Protein AF-A0A529ZL18-F1 (afdb_monomer_lite)

Sequence (57 aa):
MDSPQNLVLKDPEPRIHPTAELKGCKLGRYASIGERVILREVSVGDFSYFERHSEAI

Radius of gyration: 13.8 Å; chains: 1; bounding box: 47×23×20 Å

Structure (mmCIF, N/CA/C/O backbone):
data_AF-A0A529ZL18-F1
#
_entry.id   AF-A0A529ZL18-F1
#
loop_
_atom_site.group_PDB
_atom_site.id
_atom_site.type_symbol
_atom_site.label_atom_id
_atom_site.label_alt_id
_atom_site.label_comp_id
_atom_site.label_asym_id
_atom_site.label_entity_id
_atom_site.label_seq_id
_atom_site.pdbx_PDB_ins_code
_atom_site.Cartn_x
_atom_site.Cartn_y
_atom_site.Cartn_z
_atom_site.occupancy
_atom_site.B_iso_or_equiv
_atom_site.auth_seq_id
_atom_site.auth_comp_id
_atom_site.auth_asym_id
_atom_site.auth_atom_id
_atom_site.pdbx_PDB_model_num
ATOM 1 N N . MET A 1 1 ? 35.573 -1.476 -4.077 1.00 46.09 1 MET A N 1
ATOM 2 C CA . MET A 1 1 ? 34.741 -2.546 -4.658 1.00 46.09 1 MET A CA 1
ATOM 3 C C . MET A 1 1 ? 33.622 -2.789 -3.667 1.00 46.09 1 MET A C 1
ATOM 5 O O . MET A 1 1 ? 33.850 -3.486 -2.689 1.00 46.09 1 MET A O 1
ATOM 9 N N . ASP A 1 2 ? 32.477 -2.131 -3.846 1.00 59.53 2 ASP A N 1
ATOM 10 C CA . ASP A 1 2 ? 31.275 -2.478 -3.085 1.00 59.53 2 ASP A CA 1
ATOM 11 C C . ASP A 1 2 ? 30.825 -3.858 -3.559 1.00 59.53 2 ASP A C 1
ATOM 13 O O . ASP A 1 2 ? 30.357 -4.026 -4.685 1.00 59.53 2 ASP A O 1
ATOM 17 N N . SER A 1 3 ? 31.081 -4.873 -2.738 1.00 59.53 3 SER A N 1
ATOM 18 C CA . SER A 1 3 ? 30.665 -6.242 -3.015 1.00 59.53 3 SER A CA 1
ATOM 19 C C . SER A 1 3 ? 29.130 -6.300 -3.037 1.00 59.53 3 SER A C 1
ATOM 21 O O . SER A 1 3 ? 28.512 -6.006 -2.015 1.00 59.53 3 SER A O 1
ATOM 23 N N . PRO A 1 4 ? 28.481 -6.740 -4.132 1.00 60.53 4 PRO A N 1
ATOM 24 C CA . PRO A 1 4 ? 27.015 -6.819 -4.250 1.00 60.53 4 PRO A CA 1
ATOM 25 C C . PRO A 1 4 ? 26.362 -7.901 -3.359 1.00 60.53 4 PRO A C 1
ATOM 27 O O . PRO A 1 4 ? 25.211 -8.276 -3.559 1.00 60.53 4 PRO A O 1
ATOM 30 N N . GLN A 1 5 ? 27.086 -8.429 -2.372 1.00 59.88 5 GLN A N 1
ATOM 31 C CA . GLN A 1 5 ? 26.755 -9.653 -1.640 1.00 59.88 5 GLN A CA 1
ATOM 32 C C . GLN A 1 5 ? 25.758 -9.456 -0.484 1.00 59.88 5 GLN A C 1
ATOM 34 O O . GLN A 1 5 ? 25.421 -10.428 0.181 1.00 59.88 5 GLN A O 1
ATOM 39 N N . ASN A 1 6 ? 25.253 -8.238 -0.252 1.00 62.50 6 ASN A N 1
ATOM 40 C CA . ASN A 1 6 ? 24.254 -7.967 0.792 1.00 62.50 6 ASN A CA 1
ATOM 41 C C . ASN A 1 6 ? 23.057 -7.136 0.294 1.00 62.50 6 ASN A C 1
ATOM 43 O O . ASN A 1 6 ? 22.561 -6.243 0.981 1.00 62.50 6 ASN A O 1
ATOM 47 N N . LEU A 1 7 ? 22.592 -7.404 -0.928 1.00 68.56 7 LEU A N 1
ATOM 48 C CA . LEU A 1 7 ? 21.309 -6.882 -1.395 1.00 68.56 7 LEU A CA 1
ATOM 49 C C . LEU A 1 7 ? 20.183 -7.583 -0.626 1.00 68.56 7 LEU A C 1
ATOM 51 O O . LEU A 1 7 ? 19.719 -8.654 -1.013 1.00 68.56 7 LEU A O 1
ATOM 55 N N . VAL A 1 8 ? 19.741 -6.973 0.475 1.00 72.12 8 VAL A N 1
ATOM 56 C CA . VAL A 1 8 ? 18.497 -7.370 1.138 1.00 72.12 8 VAL A CA 1
ATOM 57 C C . VAL A 1 8 ? 17.356 -7.016 0.192 1.00 72.12 8 VAL A C 1
ATOM 59 O O . VAL A 1 8 ? 17.035 -5.841 -0.008 1.00 72.12 8 VAL A O 1
ATOM 62 N N . LEU A 1 9 ? 16.764 -8.037 -0.427 1.00 69.94 9 LEU A N 1
ATOM 63 C CA . LEU A 1 9 ? 15.539 -7.866 -1.194 1.00 69.94 9 LEU A CA 1
ATOM 64 C C . LEU A 1 9 ? 14.478 -7.309 -0.244 1.00 69.94 9 LEU A C 1
ATOM 66 O O . LEU A 1 9 ? 14.230 -7.873 0.822 1.00 69.94 9 LEU A O 1
ATOM 70 N N . LYS A 1 10 ? 13.885 -6.167 -0.607 1.00 75.56 10 LYS A N 1
ATOM 71 C CA . LYS A 1 10 ? 12.754 -5.626 0.150 1.00 75.56 10 LYS A CA 1
ATOM 72 C C . LYS A 1 10 ? 11.623 -6.652 0.139 1.00 75.56 10 LYS A C 1
ATOM 74 O O . LYS A 1 10 ? 11.445 -7.360 -0.852 1.00 75.56 10 LYS A O 1
ATOM 79 N N . ASP A 1 11 ? 10.874 -6.705 1.232 1.00 85.69 11 ASP A N 1
ATOM 80 C CA . ASP A 1 11 ? 9.638 -7.477 1.296 1.00 85.69 11 ASP A CA 1
ATOM 81 C C . ASP A 1 11 ? 8.685 -6.998 0.178 1.00 85.69 11 ASP A C 1
ATOM 83 O O . ASP A 1 11 ? 8.499 -5.781 0.037 1.00 85.69 11 ASP A O 1
ATOM 87 N N . PRO A 1 12 ? 8.154 -7.899 -0.673 1.00 92.88 12 PRO A N 1
ATOM 88 C CA . PRO A 1 12 ? 7.162 -7.541 -1.681 1.00 92.88 12 PRO A CA 1
ATOM 89 C C . PRO A 1 12 ? 5.823 -7.096 -1.092 1.00 92.88 12 PRO A C 1
ATOM 91 O O . PRO A 1 12 ? 5.048 -6.483 -1.827 1.00 92.88 12 PRO A O 1
ATOM 94 N N . GLU A 1 13 ? 5.542 -7.371 0.182 1.00 96.38 13 GLU A N 1
ATOM 95 C CA . GLU A 1 13 ? 4.289 -6.983 0.822 1.00 96.38 13 GLU A CA 1
ATOM 96 C C . GLU A 1 13 ? 4.148 -5.447 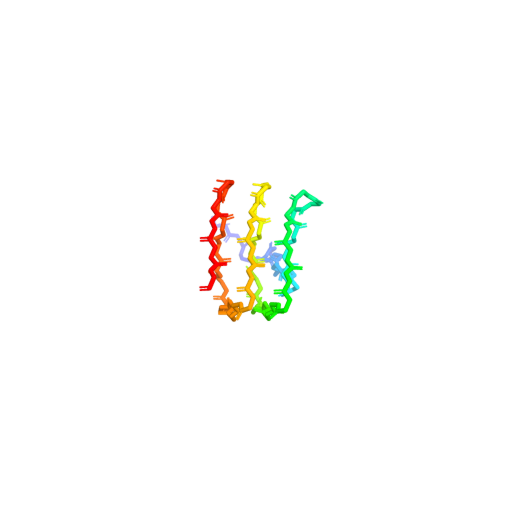0.888 1.00 96.38 13 GLU A C 1
ATOM 98 O O . GLU A 1 13 ? 5.090 -4.741 1.280 1.00 96.38 13 GLU A O 1
ATOM 103 N N . PRO A 1 14 ? 2.988 -4.884 0.498 1.00 97.31 14 PRO A N 1
ATOM 104 C CA . PRO A 1 14 ? 2.724 -3.464 0.653 1.00 97.31 14 PRO A CA 1
ATOM 105 C C . PRO A 1 14 ? 2.818 -3.028 2.119 1.00 97.31 14 PRO A C 1
ATOM 107 O O . PRO A 1 14 ? 2.322 -3.681 3.035 1.00 97.31 14 PRO A O 1
ATOM 110 N N . ARG A 1 15 ? 3.417 -1.859 2.347 1.00 97.06 15 ARG A N 1
ATOM 111 C CA . ARG A 1 15 ? 3.554 -1.274 3.685 1.00 97.06 15 ARG A CA 1
ATOM 112 C C . ARG A 1 15 ? 2.506 -0.200 3.889 1.00 97.06 15 ARG A C 1
ATOM 114 O O . ARG A 1 15 ? 2.448 0.755 3.118 1.00 97.06 15 ARG A O 1
ATOM 121 N N . ILE A 1 16 ? 1.717 -0.334 4.947 1.00 98.31 16 ILE A N 1
ATOM 122 C CA . ILE A 1 16 ? 0.618 0.579 5.257 1.00 98.31 16 ILE A CA 1
ATOM 123 C C . ILE A 1 16 ? 0.903 1.242 6.599 1.00 98.31 16 ILE A C 1
ATOM 125 O O . ILE A 1 16 ? 1.072 0.560 7.610 1.00 98.31 16 ILE A O 1
ATOM 129 N N . HIS A 1 17 ? 0.976 2.573 6.621 1.00 98.56 17 HIS A N 1
ATOM 130 C CA . HIS A 1 17 ? 1.074 3.297 7.881 1.00 98.56 17 HIS A CA 1
ATOM 131 C C . HIS A 1 17 ? -0.207 3.080 8.714 1.00 98.56 17 HIS A C 1
ATOM 133 O O . HIS A 1 17 ? -1.299 3.176 8.156 1.00 98.56 17 HIS A O 1
ATOM 139 N N . PRO A 1 18 ? -0.128 2.869 10.043 1.00 98.38 18 PRO A N 1
ATOM 140 C CA . PRO A 1 18 ? -1.303 2.568 10.876 1.00 98.38 18 PRO A CA 1
ATOM 141 C C . PRO A 1 18 ? -2.409 3.632 10.884 1.00 98.38 18 PRO A C 1
ATOM 143 O O . PRO A 1 18 ? -3.528 3.353 11.296 1.00 98.38 18 PRO A O 1
ATOM 146 N N . THR A 1 19 ? -2.091 4.861 10.474 1.00 98.56 19 THR A N 1
ATOM 147 C CA . THR A 1 19 ? -3.051 5.975 10.384 1.00 98.56 19 THR A CA 1
ATOM 148 C C . THR A 1 19 ? -3.661 6.151 8.994 1.00 98.56 19 THR A C 1
ATOM 150 O O . THR A 1 19 ? -4.403 7.107 8.790 1.00 98.56 19 THR A O 1
ATOM 153 N N . ALA A 1 20 ? -3.314 5.301 8.026 1.00 98.56 20 ALA A N 1
ATOM 154 C CA . ALA A 1 20 ? -3.922 5.328 6.705 1.00 98.56 20 ALA A CA 1
ATOM 155 C C . ALA A 1 20 ? -5.308 4.667 6.730 1.00 98.56 20 ALA A C 1
ATOM 157 O O . ALA A 1 20 ? -5.520 3.661 7.408 1.00 98.56 20 ALA A O 1
ATOM 158 N N .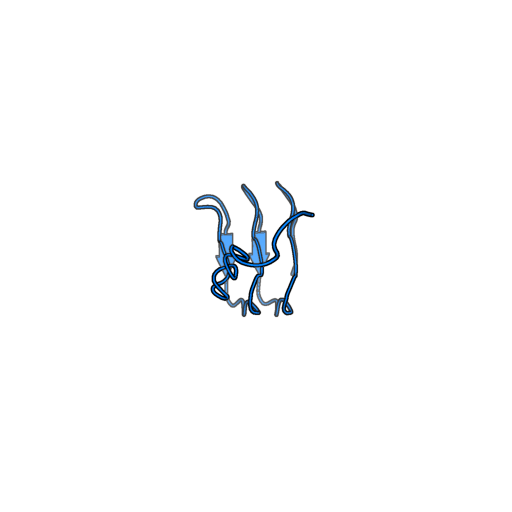 GLU A 1 21 ? -6.239 5.208 5.949 1.00 98.50 21 GLU A N 1
ATOM 159 C CA . GLU A 1 21 ? -7.585 4.666 5.783 1.00 98.50 21 GLU A CA 1
ATOM 160 C C . GLU A 1 21 ? -7.736 4.072 4.385 1.00 98.50 21 GLU A C 1
ATOM 162 O O . GLU A 1 21 ? -7.651 4.781 3.383 1.00 98.50 21 GLU A O 1
ATOM 167 N N . LEU A 1 22 ? -7.965 2.760 4.309 1.00 98.44 22 LEU A N 1
ATOM 168 C CA . LEU A 1 22 ? -8.165 2.049 3.049 1.00 98.44 22 LEU A CA 1
ATOM 169 C C . LEU A 1 22 ? -9.550 1.408 3.037 1.00 98.44 22 LEU A C 1
ATOM 171 O O . LEU A 1 22 ? -9.899 0.634 3.930 1.00 98.44 22 LEU A O 1
ATOM 175 N N . LYS A 1 23 ? -10.331 1.684 1.990 1.00 98.31 23 LYS A N 1
ATOM 176 C CA . LYS A 1 23 ? -11.639 1.056 1.774 1.00 98.31 23 LYS A CA 1
ATOM 177 C C . LYS A 1 23 ? -11.734 0.509 0.357 1.00 98.31 23 LYS A C 1
ATOM 179 O O . LYS A 1 23 ? -11.610 1.263 -0.597 1.00 98.31 23 LYS A O 1
ATOM 184 N N . GLY A 1 24 ? -11.966 -0.797 0.217 1.00 97.88 24 GLY A N 1
ATOM 185 C CA . GLY A 1 24 ? -12.168 -1.431 -1.094 1.00 97.88 24 GLY A CA 1
ATOM 186 C C . GLY A 1 24 ? -10.956 -1.358 -2.032 1.00 97.88 24 GLY A C 1
ATOM 187 O O . GLY A 1 24 ? -11.132 -1.344 -3.243 1.00 97.88 24 GLY A O 1
ATOM 188 N N . CYS A 1 25 ? -9.740 -1.270 -1.487 1.00 98.25 25 CYS A N 1
ATOM 189 C CA . CYS A 1 25 ? -8.523 -1.060 -2.271 1.00 98.25 25 CYS A CA 1
ATOM 190 C C . CYS A 1 25 ? -7.795 -2.371 -2.596 1.00 98.25 25 CYS A C 1
ATOM 192 O O . CYS A 1 25 ? -7.841 -3.329 -1.823 1.00 98.25 25 CYS A O 1
ATOM 194 N N . LYS A 1 26 ? -7.055 -2.378 -3.709 1.00 98.12 26 LYS A N 1
ATOM 195 C CA . LYS A 1 26 ? -6.069 -3.417 -4.048 1.00 98.12 26 LYS A CA 1
ATOM 196 C C . LYS A 1 26 ? -4.687 -2.789 -4.108 1.00 98.12 26 LYS A C 1
ATOM 198 O O . LYS A 1 26 ? -4.522 -1.767 -4.767 1.00 98.12 26 LYS A O 1
ATOM 203 N N . LEU A 1 27 ? -3.710 -3.395 -3.441 1.00 98.25 27 LEU A N 1
ATOM 204 C CA . LEU A 1 27 ? -2.338 -2.896 -3.413 1.00 98.25 27 LEU A CA 1
ATOM 205 C C . LEU A 1 27 ? -1.408 -3.848 -4.163 1.00 98.25 27 LEU A C 1
ATOM 207 O O . LEU A 1 27 ? -1.419 -5.053 -3.918 1.00 98.25 27 LEU A O 1
ATOM 211 N N . GLY A 1 28 ? -0.615 -3.287 -5.072 1.00 97.81 28 GLY A N 1
ATOM 212 C CA . GLY A 1 28 ? 0.490 -3.968 -5.728 1.00 97.81 28 GLY A CA 1
ATOM 213 C C . GLY A 1 28 ? 1.684 -4.168 -4.797 1.00 97.81 28 GLY A C 1
ATOM 214 O O . GLY A 1 28 ? 1.766 -3.609 -3.698 1.00 97.81 28 GLY A O 1
ATOM 215 N N . ARG A 1 29 ? 2.640 -4.969 -5.261 1.00 97.19 29 ARG A N 1
ATOM 216 C CA . ARG A 1 29 ? 3.859 -5.285 -4.514 1.00 97.19 29 ARG A CA 1
ATOM 217 C C . ARG A 1 29 ? 4.714 -4.046 -4.325 1.00 97.19 29 ARG A C 1
ATOM 219 O O . ARG A 1 29 ? 4.780 -3.175 -5.194 1.00 97.19 29 ARG A O 1
ATOM 226 N N . TYR A 1 30 ? 5.425 -3.994 -3.206 1.00 96.06 30 TYR A N 1
ATOM 227 C CA . TYR A 1 30 ? 6.324 -2.892 -2.863 1.00 96.06 30 TYR A CA 1
ATOM 228 C C . TYR A 1 30 ? 5.634 -1.524 -2.746 1.00 96.06 30 TYR A C 1
ATOM 230 O O . TYR A 1 30 ? 6.328 -0.503 -2.692 1.00 96.06 30 TYR A O 1
ATOM 238 N N . ALA A 1 31 ? 4.296 -1.482 -2.704 1.00 97.69 31 ALA A N 1
ATOM 239 C CA . ALA A 1 31 ? 3.575 -0.242 -2.481 1.00 9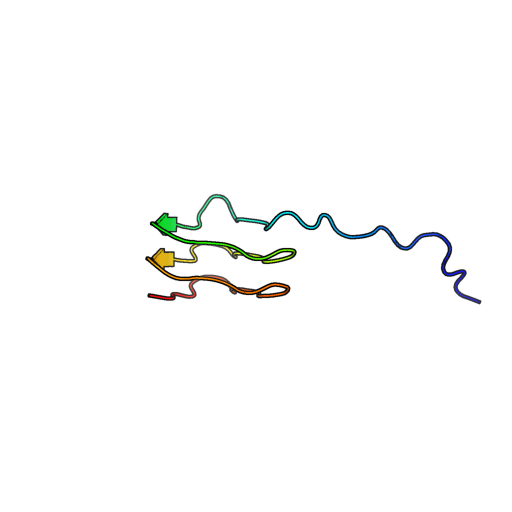7.69 31 ALA A CA 1
ATOM 240 C C . ALA A 1 31 ? 3.812 0.270 -1.051 1.00 97.69 31 ALA A C 1
ATOM 242 O O . ALA A 1 31 ? 4.006 -0.505 -0.111 1.00 97.69 31 ALA A O 1
ATOM 243 N N . SER A 1 32 ? 3.807 1.588 -0.878 1.00 98.06 32 SER A N 1
ATOM 244 C CA . SER A 1 32 ? 4.010 2.226 0.422 1.00 98.06 32 SER A CA 1
ATOM 245 C C . SER A 1 32 ? 2.968 3.312 0.637 1.00 98.06 32 SER A C 1
ATOM 247 O O . SER A 1 32 ? 2.915 4.282 -0.118 1.00 98.06 32 SER A O 1
ATOM 249 N N . ILE A 1 33 ? 2.163 3.154 1.683 1.00 98.50 33 ILE A N 1
ATOM 250 C CA . ILE A 1 33 ? 1.097 4.080 2.0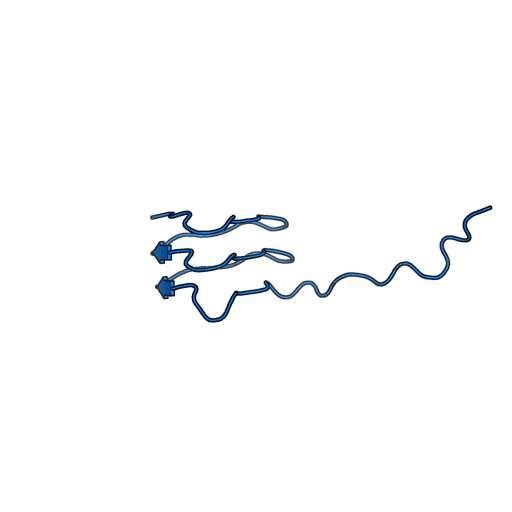53 1.00 98.50 33 ILE A CA 1
ATOM 251 C C . ILE A 1 33 ? 1.537 4.873 3.282 1.00 98.50 33 ILE A C 1
ATOM 253 O O . ILE A 1 33 ? 1.749 4.303 4.355 1.00 98.50 33 ILE A O 1
ATOM 257 N N . GLY A 1 34 ? 1.720 6.180 3.099 1.00 98.44 34 GLY A N 1
ATOM 258 C CA . GLY A 1 34 ? 2.176 7.105 4.127 1.00 98.44 34 GLY A CA 1
ATOM 259 C C . GLY A 1 34 ? 1.133 7.432 5.196 1.00 98.44 34 GLY A C 1
ATOM 260 O O . GLY A 1 34 ? -0.001 6.957 5.201 1.00 98.44 34 GLY A O 1
ATOM 261 N N . GLU A 1 35 ? 1.544 8.273 6.138 1.00 98.56 35 GLU A N 1
ATOM 262 C CA . GLU A 1 35 ? 0.715 8.728 7.253 1.00 98.56 35 GLU A CA 1
ATOM 263 C C . GLU A 1 35 ? -0.538 9.482 6.775 1.00 98.56 35 GLU A C 1
ATOM 265 O O . GLU A 1 35 ? -0.437 10.399 5.958 1.00 98.56 35 GLU A O 1
ATOM 27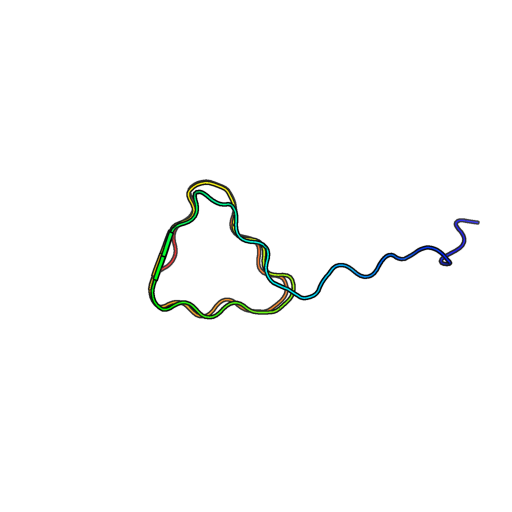0 N N . ARG A 1 36 ? -1.709 9.143 7.339 1.00 98.31 36 ARG A N 1
ATOM 271 C CA . ARG A 1 36 ? -3.002 9.803 7.059 1.00 98.31 36 ARG A CA 1
ATOM 272 C C . ARG A 1 36 ? -3.370 9.846 5.569 1.00 98.31 36 ARG A C 1
ATOM 274 O O . ARG A 1 36 ? -4.042 10.772 5.130 1.00 98.31 36 ARG A O 1
ATOM 281 N N . VAL A 1 37 ? -2.906 8.872 4.790 1.00 98.75 37 VAL A N 1
ATOM 282 C CA . VAL A 1 37 ? -3.365 8.686 3.411 1.00 98.75 37 VAL A CA 1
ATOM 283 C C . VAL A 1 37 ? -4.766 8.085 3.420 1.00 98.75 37 VAL A C 1
ATOM 285 O O . VAL A 1 37 ? -5.042 7.185 4.217 1.00 98.75 37 VAL A O 1
ATOM 288 N N . ILE A 1 38 ? -5.631 8.553 2.521 1.00 98.62 38 ILE A N 1
ATOM 289 C CA . ILE A 1 38 ? -6.989 8.028 2.340 1.00 98.62 38 ILE A CA 1
ATOM 290 C C . ILE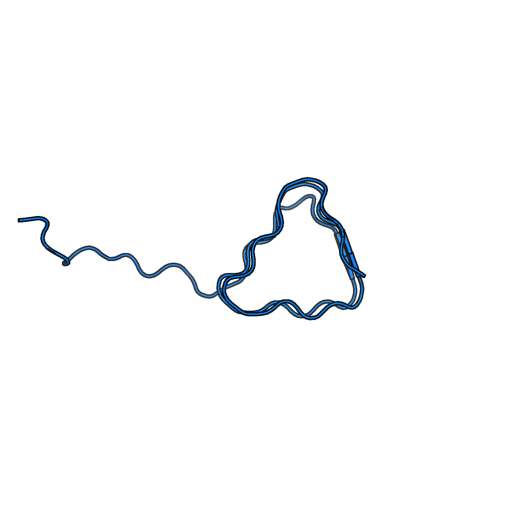 A 1 38 ? -7.108 7.436 0.933 1.00 98.62 38 ILE A C 1
ATOM 292 O O . ILE A 1 38 ? -7.015 8.158 -0.057 1.00 98.62 38 ILE A O 1
ATOM 296 N N . LEU A 1 39 ? -7.348 6.126 0.844 1.00 98.62 39 LEU A N 1
ATOM 297 C CA . LEU A 1 39 ? -7.607 5.424 -0.415 1.00 98.62 39 LEU A CA 1
ATOM 298 C C . LEU A 1 39 ? -9.013 4.814 -0.401 1.00 98.62 39 LEU A C 1
ATOM 300 O O . LEU A 1 39 ? -9.385 4.096 0.538 1.00 98.62 39 LEU A O 1
ATOM 304 N N . ARG A 1 40 ? -9.804 5.067 -1.446 1.00 98.44 40 ARG A N 1
ATOM 305 C CA . ARG A 1 40 ? -11.173 4.542 -1.573 1.00 98.44 40 ARG A CA 1
ATOM 306 C C . ARG A 1 40 ? -11.376 3.950 -2.960 1.00 98.44 40 ARG A C 1
ATOM 308 O O . ARG A 1 40 ? -11.227 4.657 -3.929 1.00 98.44 40 ARG A O 1
ATOM 315 N N . GLU A 1 41 ? -11.707 2.664 -3.039 1.00 98.38 41 GLU A N 1
ATOM 316 C CA . GLU A 1 41 ? -12.082 1.961 -4.282 1.00 98.38 41 GLU A CA 1
ATOM 317 C C . GLU A 1 41 ? -11.022 1.974 -5.407 1.00 98.38 41 GLU A C 1
ATOM 319 O O . GLU A 1 41 ? -11.309 1.641 -6.555 1.00 98.38 41 GLU A O 1
ATOM 324 N N . VAL A 1 42 ? -9.758 2.246 -5.064 1.00 98.25 42 VAL A N 1
ATOM 325 C CA . VAL A 1 42 ? -8.643 2.306 -6.021 1.00 98.25 42 VAL A CA 1
ATOM 326 C C . VAL A 1 42 ? -7.843 1.004 -6.124 1.00 98.25 42 VAL A C 1
ATOM 328 O O . VAL A 1 42 ? -7.704 0.228 -5.172 1.00 98.25 42 VAL A O 1
ATOM 331 N N . SER A 1 43 ? -7.238 0.791 -7.295 1.00 98.31 43 SER A N 1
ATOM 332 C CA . SER A 1 43 ? -6.197 -0.223 -7.510 1.00 98.31 43 SER A CA 1
ATOM 333 C C . SER A 1 43 ? -4.835 0.454 -7.660 1.00 98.31 43 SER A C 1
ATOM 335 O O . SER A 1 43 ? -4.625 1.237 -8.582 1.00 98.31 43 SER A O 1
ATOM 337 N N . VAL A 1 44 ? -3.910 0.146 -6.755 1.00 98.00 44 VAL A N 1
ATOM 338 C CA . VAL A 1 44 ? -2.545 0.680 -6.720 1.00 98.00 44 VAL A CA 1
ATOM 339 C C . VAL A 1 44 ? -1.596 -0.323 -7.370 1.00 98.00 44 VAL A C 1
ATOM 341 O O . VAL A 1 44 ? -1.615 -1.502 -7.024 1.00 98.00 44 VAL A O 1
ATOM 344 N N . GLY A 1 45 ? -0.769 0.137 -8.309 1.00 98.19 45 GLY A N 1
ATOM 345 C CA . GLY A 1 45 ? 0.217 -0.703 -8.992 1.00 98.19 45 GLY A CA 1
ATOM 346 C C . GLY A 1 45 ? 1.443 -1.033 -8.137 1.00 98.19 45 GLY A C 1
ATOM 347 O O . GLY A 1 45 ? 1.652 -0.469 -7.061 1.00 98.19 45 GLY A O 1
ATOM 348 N N . ASP A 1 46 ? 2.290 -1.927 -8.649 1.00 98.19 46 ASP A N 1
ATOM 349 C CA . ASP A 1 46 ? 3.585 -2.232 -8.033 1.00 98.19 46 ASP A CA 1
ATOM 350 C C . ASP A 1 46 ? 4.460 -0.960 -7.948 1.00 98.19 46 ASP A C 1
ATOM 352 O O . ASP A 1 46 ? 4.360 -0.071 -8.794 1.00 98.19 46 ASP A O 1
ATOM 356 N N . PHE A 1 47 ? 5.329 -0.873 -6.935 1.00 96.44 47 PHE A N 1
ATOM 357 C CA . PHE A 1 47 ? 6.275 0.245 -6.740 1.00 96.44 47 PHE A CA 1
ATOM 358 C C . PHE A 1 47 ? 5.624 1.640 -6.656 1.00 96.44 47 PHE A C 1
ATOM 360 O O . PHE A 1 47 ? 6.206 2.637 -7.085 1.00 96.44 47 PHE A O 1
ATOM 367 N N . SER A 1 48 ? 4.417 1.721 -6.094 1.00 97.50 48 SER A N 1
ATOM 368 C CA . SER A 1 48 ? 3.692 2.983 -5.910 1.00 97.50 48 SER A CA 1
ATOM 369 C C . SER A 1 48 ? 3.861 3.543 -4.494 1.00 97.50 48 SER A C 1
ATOM 371 O O . SER A 1 48 ? 3.790 2.803 -3.512 1.00 97.50 48 SER A O 1
ATOM 373 N N . TYR A 1 49 ? 4.044 4.860 -4.375 1.00 97.69 49 TYR A N 1
ATOM 374 C CA . TYR A 1 49 ? 4.324 5.536 -3.104 1.00 97.69 49 TYR A CA 1
ATOM 375 C C . TYR A 1 49 ? 3.344 6.691 -2.885 1.00 97.69 49 TYR A C 1
ATOM 377 O O . TYR A 1 49 ? 3.283 7.614 -3.694 1.00 97.69 49 TYR A O 1
ATOM 385 N N . PHE A 1 50 ? 2.595 6.636 -1.786 1.00 98.25 50 PHE A N 1
ATOM 386 C CA . PHE A 1 50 ? 1.685 7.694 -1.358 1.00 98.25 50 PHE A CA 1
ATOM 387 C C . PHE A 1 50 ? 2.300 8.443 -0.181 1.00 98.25 50 PHE A C 1
ATOM 389 O O . PHE A 1 50 ? 2.493 7.875 0.896 1.00 98.25 50 PHE A O 1
ATOM 396 N N . GLU A 1 51 ? 2.602 9.721 -0.389 1.00 98.06 51 GLU A N 1
ATOM 397 C CA . GLU A 1 51 ? 3.124 10.594 0.659 1.00 98.06 51 GLU A CA 1
ATOM 398 C C . GLU A 1 51 ? 2.032 11.008 1.646 1.00 98.06 51 GLU A C 1
ATOM 400 O O . GLU A 1 51 ? 0.833 10.883 1.379 1.00 98.06 51 GLU A O 1
ATOM 405 N N . ARG A 1 52 ? 2.461 11.498 2.812 1.00 97.62 52 ARG A N 1
ATOM 406 C CA . ARG A 1 52 ? 1.563 11.900 3.902 1.00 97.62 52 ARG A CA 1
ATOM 407 C C . ARG A 1 52 ? 0.431 12.815 3.416 1.00 97.62 52 ARG A C 1
ATOM 409 O O . ARG A 1 52 ? 0.677 13.723 2.626 1.00 97.62 52 ARG A O 1
ATOM 416 N N . HIS A 1 53 ? -0.775 12.610 3.947 1.00 97.38 53 HIS A N 1
ATOM 417 C CA . HIS A 1 53 ? -1.969 13.413 3.635 1.00 97.38 53 HIS A CA 1
ATOM 418 C C . HIS A 1 53 ? -2.424 13.396 2.163 1.00 97.38 53 HIS A C 1
ATOM 420 O O . HIS A 1 53 ? -3.160 14.287 1.744 1.00 97.38 53 HIS A O 1
ATOM 426 N N . SER A 1 54 ? -1.988 12.417 1.367 1.00 98.12 54 SER A N 1
ATOM 427 C CA . SER A 1 54 ? -2.501 12.234 0.007 1.00 98.12 54 SER A CA 1
ATOM 428 C C . SER A 1 54 ? -3.834 11.486 -0.012 1.00 98.12 54 SER A C 1
ATOM 430 O O . SER A 1 54 ? -4.171 10.741 0.912 1.00 98.12 54 SER A O 1
ATOM 432 N N . GLU A 1 55 ? -4.587 11.676 -1.094 1.00 97.75 55 GLU A N 1
ATOM 433 C CA . GLU A 1 55 ? -5.880 11.033 -1.310 1.00 97.75 55 GLU A CA 1
ATOM 434 C C . GLU A 1 55 ? -5.966 10.453 -2.727 1.00 97.75 55 GLU A C 1
ATOM 436 O O . GLU A 1 55 ? -5.441 11.038 -3.677 1.00 97.75 55 GLU A O 1
ATOM 441 N N . ALA A 1 56 ? -6.645 9.311 -2.865 1.00 97.31 56 ALA A N 1
ATOM 442 C CA . ALA A 1 56 ? -7.071 8.766 -4.153 1.00 97.31 56 ALA A CA 1
ATOM 443 C C . ALA A 1 56 ? -8.434 8.065 -4.029 1.00 97.31 56 ALA A C 1
ATOM 445 O O . ALA A 1 56 ? -8.701 7.373 -3.038 1.00 97.31 56 ALA A O 1
ATOM 446 N N . ILE A 1 57 ? -9.281 8.264 -5.043 1.00 93.00 57 ILE A N 1
ATOM 447 C CA . ILE A 1 57 ? -10.670 7.787 -5.145 1.00 93.00 57 ILE A CA 1
ATOM 448 C C . ILE A 1 57 ? -10.860 7.135 -6.515 1.00 93.00 57 ILE A C 1
ATOM 450 O O . ILE A 1 57 ? -10.272 7.672 -7.484 1.00 93.00 57 ILE A O 1
#

pLDDT: mean 91.53, std 13.53, range [46.09, 98.75]

Secondary structure (DSSP, 8-state):
---GGG--PPPSSPEE-TT-EEES-EE-TT-EE-TT-EEES-EEPTT-EE-TT-EE-

Foldseek 3Di:
DPDPPDPPDDFQDEAADPQEAEECEAEGGPEYHEHPEYEYNYYYYGPHYDYHPHYDD